Protein AF-A0A4U9I1T9-F1 (afdb_monomer)

Radius of gyration: 18.43 Å; Cα contacts (8 Å, |Δi|>4): 155; chains: 1; bounding box: 41×37×48 Å

Solvent-accessible surface area (backbone atoms only — not comparable to full-atom values): 7291 Å² total; per-residue (Å²): 119,46,79,45,66,80,42,45,53,68,58,54,50,48,47,46,65,72,44,56,74,64,29,44,34,41,41,55,36,87,57,65,87,75,63,94,79,68,60,62,87,75,33,36,70,85,26,50,54,42,79,42,81,55,62,81,89,56,84,78,37,98,55,52,81,81,48,37,57,67,54,52,53,52,52,54,49,52,36,41,76,71,62,76,44,86,62,78,83,49,53,27,50,72,39,47,61,88,51,40,70,65,46,43,49,43,37,63,69,75,37,40,90,72,32,79,34,76,36,73,50,129

Secondary structure (DSSP, 8-state):
-EEE-S--HHHHHHHHHHPPTT-EEEE-S-PPPPPTT--HHHHTTTTT-EEEE--TTSSSPTTTTTT-HHHHHHHHHHHHHTTS---GGGS-SEEEGGGHHHHHIIIIII-GGG-SS-EEE-

Structure (mmCIF, N/CA/C/O backbone):
data_AF-A0A4U9I1T9-F1
#
_entry.id   AF-A0A4U9I1T9-F1
#
loop_
_atom_site.group_PDB
_atom_site.id
_atom_site.type_symbol
_atom_site.label_atom_id
_atom_site.label_alt_id
_atom_site.label_comp_id
_atom_site.label_asym_id
_atom_site.label_entity_id
_atom_site.label_seq_id
_atom_site.pdbx_PDB_ins_code
_atom_site.Cartn_x
_atom_site.Cartn_y
_atom_site.Cartn_z
_atom_site.occupancy
_atom_site.B_iso_or_equiv
_atom_site.auth_seq_id
_atom_site.auth_comp_id
_atom_site.auth_asym_id
_atom_site.auth_atom_id
_atom_site.pdbx_PDB_model_num
ATOM 1 N N . MET A 1 1 ? 0.316 2.681 -14.835 1.00 91.12 1 MET A N 1
ATOM 2 C CA . MET A 1 1 ? 0.810 2.934 -13.463 1.00 91.12 1 MET A CA 1
ATOM 3 C C . MET A 1 1 ? 0.619 1.657 -12.670 1.00 91.12 1 MET A C 1
ATOM 5 O O . MET A 1 1 ? -0.386 0.997 -12.894 1.00 91.12 1 MET A O 1
ATOM 9 N N . ILE A 1 2 ? 1.561 1.302 -11.800 1.00 97.38 2 ILE A N 1
ATOM 10 C CA . ILE A 1 2 ? 1.425 0.176 -10.861 1.00 97.38 2 ILE A CA 1
ATOM 11 C C . ILE A 1 2 ? 1.454 0.744 -9.442 1.00 97.38 2 ILE A C 1
ATOM 13 O O . ILE A 1 2 ? 2.224 1.665 -9.175 1.00 97.38 2 ILE A O 1
ATOM 17 N N . ILE A 1 3 ? 0.617 0.220 -8.548 1.00 97.00 3 ILE A N 1
ATOM 18 C CA . ILE A 1 3 ? 0.627 0.557 -7.121 1.00 97.00 3 ILE A CA 1
ATOM 19 C C . ILE A 1 3 ? 1.100 -0.691 -6.378 1.00 97.00 3 ILE A C 1
ATOM 21 O O . ILE A 1 3 ? 0.440 -1.723 -6.429 1.00 97.00 3 ILE A O 1
ATOM 25 N N . GLU A 1 4 ? 2.266 -0.605 -5.746 1.00 96.38 4 GLU A N 1
ATOM 26 C CA . GL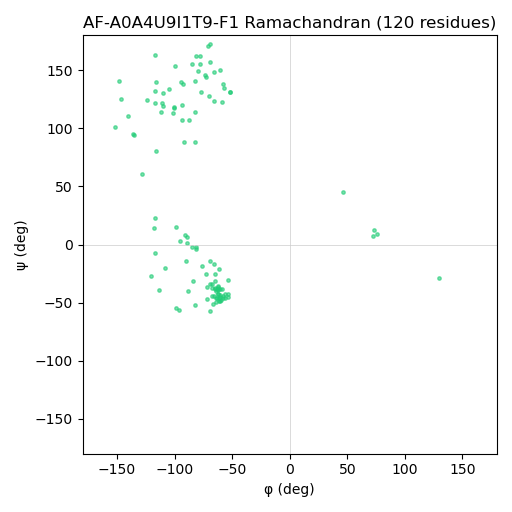U A 1 4 ? 2.874 -1.706 -4.997 1.00 96.38 4 GLU A CA 1
ATOM 27 C C . GLU A 1 4 ? 2.631 -1.460 -3.501 1.00 96.38 4 GLU A C 1
ATOM 29 O O . GLU A 1 4 ? 3.112 -0.473 -2.930 1.00 96.38 4 GLU A O 1
ATOM 34 N N . THR A 1 5 ? 1.825 -2.326 -2.890 1.00 95.81 5 THR A N 1
ATOM 35 C CA . THR A 1 5 ? 1.371 -2.208 -1.495 1.00 95.81 5 THR A CA 1
ATOM 36 C C . THR A 1 5 ? 1.846 -3.356 -0.609 1.00 95.81 5 THR A C 1
ATOM 38 O O . THR A 1 5 ? 1.658 -3.292 0.604 1.00 95.81 5 THR A O 1
ATOM 41 N N . SER A 1 6 ? 2.473 -4.387 -1.181 1.00 94.69 6 SER A N 1
ATOM 42 C CA . SER A 1 6 ? 2.829 -5.617 -0.473 1.00 94.69 6 SER A CA 1
ATOM 43 C C . SER A 1 6 ? 4.156 -5.512 0.282 1.00 94.69 6 SER A C 1
ATOM 45 O O . SER A 1 6 ? 4.326 -6.156 1.315 1.00 94.69 6 SER A O 1
ATOM 47 N N . GLY A 1 7 ? 5.108 -4.714 -0.214 1.00 93.62 7 GLY A N 1
ATOM 48 C CA . GLY A 1 7 ? 6.427 -4.563 0.402 1.00 93.62 7 GLY A CA 1
ATOM 49 C C . GLY A 1 7 ? 7.376 -5.738 0.168 1.00 93.62 7 GLY A C 1
ATOM 50 O O . GLY A 1 7 ? 8.448 -5.783 0.778 1.00 93.62 7 GLY A O 1
ATOM 51 N N . PHE A 1 8 ? 7.007 -6.684 -0.702 1.00 94.06 8 PHE A N 1
ATOM 52 C CA . PHE A 1 8 ? 7.827 -7.844 -1.046 1.00 94.06 8 PHE A CA 1
ATOM 53 C C . PHE A 1 8 ? 8.707 -7.580 -2.276 1.00 94.06 8 PHE A C 1
ATOM 55 O O . PHE A 1 8 ? 8.256 -7.042 -3.289 1.00 94.06 8 PHE A O 1
ATOM 62 N N . ALA A 1 9 ? 9.964 -8.034 -2.218 1.00 94.38 9 ALA A N 1
ATOM 63 C CA . ALA A 1 9 ? 10.936 -7.885 -3.307 1.00 94.38 9 ALA A CA 1
ATOM 64 C C . ALA A 1 9 ? 10.439 -8.486 -4.634 1.00 94.38 9 ALA A C 1
ATOM 66 O O . ALA A 1 9 ? 10.569 -7.861 -5.686 1.00 94.38 9 ALA A O 1
ATOM 67 N N . ASP A 1 10 ? 9.827 -9.671 -4.585 1.00 94.25 10 ASP A N 1
ATOM 68 C CA . ASP A 1 10 ? 9.341 -10.372 -5.779 1.00 94.25 10 ASP A CA 1
ATOM 69 C C . ASP A 1 10 ? 8.150 -9.664 -6.431 1.00 94.25 10 ASP A C 1
ATOM 71 O O . ASP A 1 10 ? 8.026 -9.649 -7.663 1.00 94.25 10 ASP A O 1
ATOM 75 N N . ALA A 1 11 ? 7.298 -9.032 -5.618 1.00 95.31 11 ALA A N 1
ATOM 76 C CA . ALA A 1 11 ? 6.203 -8.201 -6.097 1.00 95.31 11 ALA A CA 1
ATOM 77 C C . ALA A 1 11 ? 6.746 -6.942 -6.784 1.00 95.31 11 ALA A C 1
ATOM 79 O O . ALA A 1 11 ? 6.335 -6.636 -7.903 1.00 95.31 11 ALA A O 1
ATOM 80 N N . LEU A 1 12 ? 7.741 -6.274 -6.188 1.00 95.38 12 LEU A N 1
ATOM 81 C CA . LEU A 1 12 ? 8.396 -5.115 -6.801 1.00 95.38 12 LEU A CA 1
ATOM 82 C C . LEU A 1 12 ? 9.146 -5.478 -8.096 1.00 95.38 12 LEU A C 1
ATOM 84 O O . LEU A 1 12 ? 9.060 -4.748 -9.084 1.00 95.38 12 LEU A O 1
ATOM 88 N N . GLN A 1 13 ? 9.832 -6.624 -8.143 1.00 95.50 13 GLN A N 1
ATOM 89 C CA . GLN A 1 13 ? 10.458 -7.117 -9.375 1.00 95.50 13 GLN A CA 1
ATOM 90 C C . GLN A 1 13 ? 9.407 -7.395 -10.459 1.00 95.50 13 GLN A C 1
ATOM 92 O O . GLN A 1 13 ? 9.600 -7.065 -11.629 1.00 95.50 13 GLN A O 1
ATOM 97 N N . SER A 1 14 ? 8.280 -7.999 -10.080 1.00 96.00 14 SER A N 1
ATOM 98 C CA . SER A 1 14 ? 7.175 -8.266 -11.005 1.00 96.00 14 SER A CA 1
ATOM 99 C C . SER A 1 14 ? 6.503 -6.975 -11.474 1.00 96.00 14 SER A C 1
ATOM 101 O O . SER A 1 14 ? 6.139 -6.880 -12.645 1.00 96.00 14 SER A O 1
ATOM 103 N N . ALA A 1 15 ? 6.431 -5.951 -10.619 1.00 96.44 15 ALA A N 1
ATOM 104 C CA . ALA A 1 15 ? 5.988 -4.616 -11.000 1.00 96.44 15 ALA A CA 1
ATOM 105 C C . ALA A 1 15 ? 6.911 -4.011 -12.067 1.00 96.44 15 ALA A C 1
ATOM 107 O O . ALA A 1 15 ? 6.422 -3.528 -13.082 1.00 96.44 15 ALA A O 1
ATOM 108 N N . LEU A 1 16 ? 8.234 -4.101 -11.898 1.00 96.25 16 LEU A N 1
ATOM 109 C CA . LEU A 1 16 ? 9.199 -3.639 -12.905 1.00 96.25 16 LEU A CA 1
ATOM 110 C C . LEU A 1 16 ? 9.048 -4.371 -14.245 1.00 96.25 16 LEU A C 1
ATOM 112 O O . LEU A 1 16 ? 9.129 -3.726 -15.290 1.00 96.25 16 LEU A O 1
ATOM 116 N N . ARG A 1 17 ? 8.769 -5.682 -14.220 1.00 95.38 17 ARG A N 1
ATOM 117 C CA . ARG A 1 17 ? 8.480 -6.490 -15.420 1.00 95.38 17 ARG A CA 1
ATOM 118 C C . ARG A 1 17 ? 7.184 -6.103 -16.122 1.00 95.38 17 ARG A C 1
ATOM 120 O O . ARG A 1 17 ? 7.159 -6.038 -17.345 1.00 95.38 17 ARG A O 1
ATOM 127 N N . GLY A 1 18 ? 6.115 -5.891 -15.359 1.00 94.81 18 GLY A N 1
ATOM 128 C CA . GLY A 1 18 ? 4.783 -5.583 -15.886 1.00 94.81 18 GLY A CA 1
ATOM 129 C C . GLY A 1 18 ? 4.577 -4.114 -16.258 1.00 94.81 18 GLY A C 1
ATOM 130 O O . GLY A 1 18 ? 3.505 -3.745 -16.737 1.00 94.81 18 GLY A O 1
ATOM 131 N N . LEU A 1 19 ? 5.567 -3.255 -16.010 1.00 96.12 19 LEU A N 1
ATOM 132 C CA . LEU A 1 19 ? 5.464 -1.827 -16.266 1.00 96.12 19 LEU A CA 1
ATOM 133 C C . LEU A 1 19 ? 5.611 -1.526 -17.761 1.00 96.12 19 LEU A C 1
ATOM 135 O O . LEU A 1 19 ? 6.571 -1.945 -18.400 1.00 96.12 19 LEU A O 1
ATOM 139 N N . ALA A 1 20 ? 4.691 -0.729 -18.307 1.00 96.06 20 ALA A N 1
ATOM 140 C CA . ALA A 1 20 ? 4.879 -0.138 -19.628 1.00 96.06 20 ALA A CA 1
ATOM 141 C C . ALA A 1 20 ? 6.125 0.766 -19.649 1.00 96.06 20 ALA A C 1
ATOM 143 O O . ALA A 1 20 ? 6.465 1.388 -18.639 1.00 96.06 20 ALA A O 1
ATOM 144 N N . TYR A 1 21 ? 6.775 0.880 -20.809 1.00 96.56 21 TYR A N 1
ATOM 145 C CA . TYR A 1 21 ? 7.946 1.741 -20.986 1.00 96.56 21 TYR A CA 1
ATOM 146 C C . TYR A 1 21 ? 7.679 3.183 -20.512 1.00 96.56 21 TYR A C 1
ATOM 148 O O . TYR A 1 21 ? 6.660 3.783 -20.855 1.00 96.56 21 TYR A O 1
ATOM 156 N N . GLY A 1 22 ? 8.588 3.740 -19.708 1.00 96.81 22 GLY A N 1
ATOM 157 C CA . GLY A 1 22 ? 8.468 5.069 -19.099 1.00 96.81 22 GLY A CA 1
ATOM 158 C C . GLY A 1 22 ? 7.444 5.167 -17.961 1.00 96.81 22 GLY A C 1
ATOM 159 O O . GLY A 1 22 ? 7.144 6.273 -17.502 1.00 96.81 22 GLY A O 1
ATOM 160 N N . GLY A 1 23 ? 6.870 4.041 -17.531 1.00 96.94 23 GLY A N 1
ATOM 161 C CA . GLY A 1 23 ? 5.813 3.999 -16.530 1.00 96.94 23 GLY A CA 1
ATOM 162 C C . GLY A 1 23 ? 6.276 4.329 -15.109 1.00 96.94 23 GLY A C 1
ATOM 163 O O . GLY A 1 23 ? 7.466 4.396 -14.798 1.00 96.94 23 GLY A O 1
ATOM 164 N N . THR A 1 24 ? 5.290 4.488 -14.223 1.00 97.19 24 THR A N 1
ATOM 165 C CA . THR A 1 24 ? 5.498 4.770 -12.797 1.00 97.19 24 THR A CA 1
ATOM 166 C C . THR A 1 24 ? 4.965 3.642 -11.918 1.00 97.19 24 THR A C 1
ATOM 168 O O . THR A 1 24 ? 3.812 3.217 -12.078 1.00 97.19 24 THR A O 1
ATOM 171 N N . ILE A 1 25 ? 5.791 3.222 -10.962 1.00 97.25 25 ILE A N 1
ATOM 172 C CA . ILE A 1 25 ? 5.430 2.401 -9.807 1.00 97.25 25 ILE A CA 1
ATOM 173 C C . ILE A 1 25 ? 5.294 3.334 -8.600 1.00 97.25 25 ILE A C 1
ATOM 175 O O . ILE A 1 25 ? 6.260 3.988 -8.207 1.00 97.25 25 ILE A O 1
ATOM 179 N N . SER A 1 26 ? 4.103 3.406 -8.013 1.00 95.88 26 SER A N 1
ATOM 180 C CA . SER A 1 26 ? 3.884 4.029 -6.707 1.00 95.88 26 SER A CA 1
ATOM 181 C C . SER A 1 26 ? 4.125 2.981 -5.629 1.00 95.88 26 SER A C 1
ATOM 183 O O . SER A 1 26 ? 3.309 2.078 -5.457 1.00 95.88 26 SER A O 1
ATOM 185 N N . TYR A 1 27 ? 5.240 3.098 -4.920 1.00 95.12 27 TYR A N 1
ATOM 186 C CA . TYR A 1 27 ? 5.635 2.192 -3.850 1.00 95.12 27 TYR A CA 1
ATOM 187 C C . TYR A 1 27 ? 5.150 2.746 -2.508 1.00 95.12 27 TYR A C 1
ATOM 189 O O . TYR A 1 27 ? 5.652 3.770 -2.034 1.00 95.12 27 TYR A O 1
ATOM 197 N N . VAL A 1 28 ? 4.124 2.112 -1.940 1.00 94.19 28 VAL A N 1
ATOM 198 C CA . VAL A 1 28 ? 3.403 2.604 -0.746 1.00 94.19 28 VAL A CA 1
ATOM 199 C C . VAL A 1 28 ? 3.720 1.761 0.492 1.00 94.19 28 VAL A C 1
ATOM 201 O O . VAL A 1 28 ? 3.540 2.208 1.624 1.00 94.19 28 VAL A O 1
ATOM 204 N N . ALA A 1 29 ? 4.200 0.537 0.284 1.00 92.56 29 ALA A N 1
ATOM 205 C CA . ALA A 1 29 ? 4.437 -0.420 1.347 1.00 92.56 29 ALA A CA 1
ATOM 206 C C . ALA A 1 29 ? 5.542 0.009 2.325 1.00 92.56 29 ALA A C 1
ATOM 208 O O . ALA A 1 29 ? 6.552 0.611 1.948 1.00 92.56 29 ALA A O 1
ATOM 209 N N . PHE A 1 30 ? 5.392 -0.395 3.588 1.00 90.00 30 PHE A N 1
ATOM 210 C CA . PHE A 1 30 ? 6.470 -0.328 4.571 1.00 90.00 30 PHE A CA 1
ATOM 211 C C . PHE A 1 30 ? 7.380 -1.553 4.409 1.00 90.00 30 PHE A C 1
ATOM 213 O O . PHE A 1 30 ? 7.159 -2.605 5.008 1.00 90.00 30 PHE A O 1
ATOM 220 N N . ALA A 1 31 ? 8.378 -1.431 3.539 1.00 89.56 31 ALA A N 1
ATOM 221 C CA . AL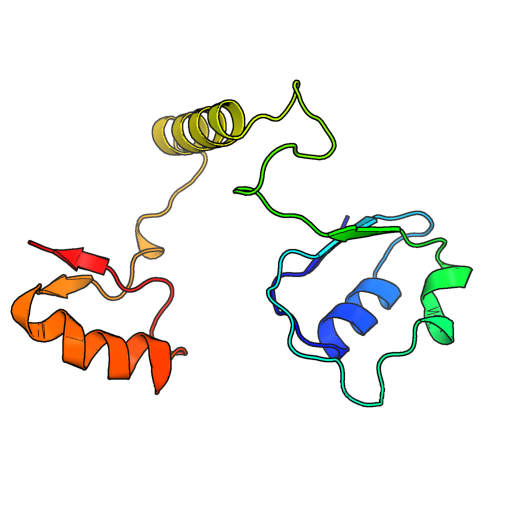A A 1 31 ? 9.242 -2.546 3.169 1.00 89.56 31 ALA A CA 1
ATOM 222 C C . ALA A 1 31 ? 10.223 -2.936 4.280 1.00 89.56 31 ALA A C 1
ATOM 224 O O . ALA A 1 31 ? 10.805 -2.081 4.951 1.00 89.56 31 ALA A O 1
ATOM 225 N N . LYS A 1 32 ? 10.486 -4.239 4.400 1.00 89.06 32 LYS A N 1
ATOM 226 C CA . LYS A 1 32 ? 11.688 -4.744 5.076 1.00 89.06 32 LYS A CA 1
ATOM 227 C C . LYS A 1 32 ? 12.897 -4.616 4.133 1.00 89.06 32 LYS A C 1
ATOM 229 O O . LYS A 1 32 ? 12.703 -4.481 2.923 1.00 89.06 32 LYS A O 1
ATOM 234 N N . PRO A 1 33 ? 14.141 -4.674 4.645 1.00 92.06 33 PRO A N 1
ATOM 235 C CA . PRO A 1 33 ? 15.321 -4.741 3.790 1.00 92.06 33 PRO A CA 1
ATOM 236 C C . PRO A 1 33 ? 15.191 -5.865 2.758 1.00 92.06 33 PRO A C 1
ATOM 238 O O . PRO A 1 33 ? 14.837 -6.993 3.106 1.00 92.06 33 PRO A O 1
ATOM 241 N N . PHE A 1 34 ? 15.464 -5.561 1.490 1.00 90.81 34 PHE A N 1
ATOM 242 C CA . PHE A 1 34 ? 15.389 -6.564 0.435 1.00 90.81 34 PHE A CA 1
ATOM 243 C C . PHE A 1 34 ? 16.525 -7.577 0.583 1.00 90.81 34 PHE A C 1
ATOM 245 O O . PHE A 1 34 ? 17.697 -7.211 0.670 1.00 90.81 34 PHE A O 1
ATOM 252 N N . ALA A 1 35 ? 16.164 -8.859 0.598 1.00 83.44 35 ALA A N 1
ATOM 253 C CA . ALA A 1 35 ? 17.121 -9.952 0.525 1.00 83.44 35 ALA A CA 1
ATOM 254 C C . ALA A 1 35 ? 17.772 -10.022 -0.871 1.00 83.44 35 ALA A C 1
ATOM 256 O O . ALA A 1 35 ? 17.366 -9.335 -1.814 1.00 83.44 35 ALA A O 1
ATOM 257 N N . ALA A 1 36 ? 18.781 -10.882 -1.015 1.00 86.62 36 ALA A N 1
ATOM 258 C CA . ALA A 1 36 ? 19.376 -11.167 -2.315 1.00 86.62 36 ALA A CA 1
ATOM 259 C C . ALA A 1 36 ? 18.305 -11.671 -3.305 1.00 86.62 36 ALA A C 1
ATOM 261 O O . ALA A 1 36 ? 17.494 -12.524 -2.956 1.00 86.62 36 ALA A O 1
ATOM 262 N N . GLY A 1 37 ? 18.312 -11.145 -4.535 1.00 85.88 37 GLY A N 1
ATOM 263 C CA . GLY A 1 37 ? 17.387 -11.552 -5.604 1.00 85.88 37 GLY A CA 1
ATOM 264 C C . GLY A 1 37 ? 16.674 -10.391 -6.298 1.00 85.88 37 GLY A C 1
ATOM 265 O O . GLY A 1 37 ? 16.398 -10.483 -7.494 1.00 85.88 37 GLY A O 1
ATOM 266 N N . PHE A 1 38 ? 16.453 -9.270 -5.602 1.00 92.81 38 PHE A N 1
ATOM 267 C CA . PHE A 1 38 ? 15.959 -8.050 -6.244 1.00 92.81 38 PHE A CA 1
ATOM 268 C C . PHE A 1 38 ? 17.006 -7.500 -7.223 1.00 92.81 38 PHE A C 1
ATOM 270 O O . PHE A 1 38 ? 18.153 -7.255 -6.845 1.00 92.81 38 PHE A O 1
ATOM 277 N N . ASN A 1 39 ? 16.626 -7.324 -8.489 1.00 93.62 39 ASN A N 1
ATOM 278 C CA . ASN A 1 39 ? 17.547 -7.021 -9.579 1.00 93.62 39 ASN A CA 1
ATOM 279 C C . ASN A 1 39 ? 17.013 -5.897 -10.474 1.00 93.62 39 ASN A C 1
ATOM 281 O O . ASN A 1 39 ? 16.311 -6.128 -11.460 1.00 93.62 39 ASN A O 1
ATOM 285 N N . LEU A 1 40 ? 17.432 -4.668 -10.176 1.00 93.56 40 LEU A N 1
ATOM 286 C CA . LEU A 1 40 ? 17.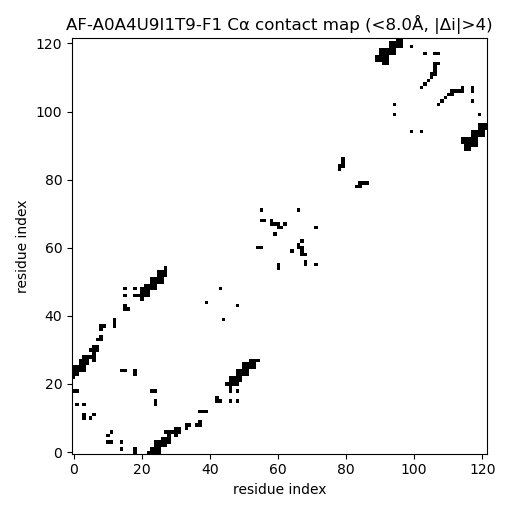128 -3.495 -10.998 1.00 93.56 40 LEU A CA 1
ATOM 287 C C . LEU A 1 40 ? 17.757 -3.557 -12.400 1.00 93.56 40 LEU A C 1
ATOM 289 O O . LEU A 1 40 ? 17.234 -2.951 -13.332 1.00 93.56 40 LEU A O 1
ATOM 293 N N . GLY A 1 41 ? 18.855 -4.298 -12.574 1.00 92.62 41 GLY A N 1
ATOM 294 C CA . GLY A 1 41 ? 19.568 -4.403 -13.849 1.00 92.62 41 GLY A CA 1
ATOM 295 C C . GLY A 1 41 ? 18.806 -5.168 -14.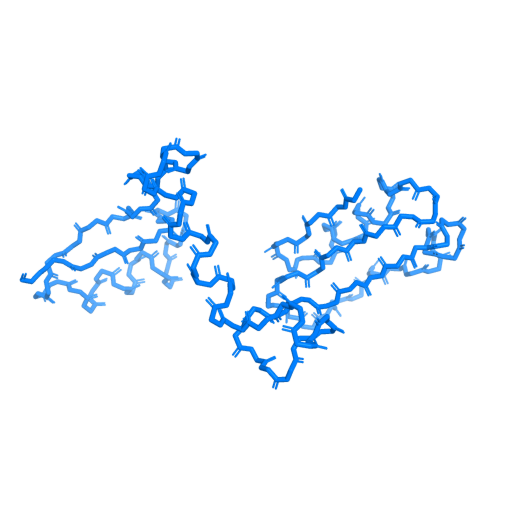931 1.00 92.62 41 GLY A C 1
ATOM 296 O O . GLY A 1 41 ? 19.179 -5.088 -16.099 1.00 92.62 41 GLY A O 1
ATOM 297 N N . ARG A 1 42 ? 17.746 -5.901 -14.570 1.00 91.06 42 ARG A N 1
ATOM 298 C CA . ARG A 1 42 ? 16.992 -6.716 -15.524 1.00 91.06 42 ARG A CA 1
ATOM 299 C C . ARG A 1 42 ? 15.972 -5.906 -16.316 1.00 91.06 42 ARG A C 1
ATOM 301 O O . ARG A 1 42 ? 15.997 -5.979 -17.536 1.00 91.06 42 ARG A O 1
ATOM 308 N N . GLU A 1 43 ? 15.103 -5.138 -15.659 1.00 94.12 43 GLU A N 1
ATOM 309 C CA . GLU A 1 43 ? 14.053 -4.377 -16.355 1.00 94.12 43 GLU A CA 1
ATOM 310 C C . GLU A 1 43 ? 14.123 -2.863 -16.143 1.00 94.12 43 GLU A C 1
ATOM 312 O O . GLU A 1 43 ? 13.688 -2.123 -17.020 1.00 94.12 43 GLU A O 1
ATOM 317 N N . ALA A 1 44 ? 14.672 -2.360 -15.029 1.00 93.44 44 ALA A N 1
ATOM 318 C CA . ALA A 1 44 ? 14.463 -0.959 -14.643 1.00 93.44 44 ALA A CA 1
ATOM 319 C C . ALA A 1 44 ? 15.030 0.043 -15.663 1.00 93.44 44 ALA A C 1
ATOM 321 O O . ALA A 1 44 ? 14.359 1.020 -16.001 1.00 93.44 44 ALA A O 1
ATOM 322 N N . HIS A 1 45 ? 16.236 -0.219 -16.183 1.00 93.75 45 HIS A N 1
ATOM 323 C CA . HIS A 1 45 ? 16.855 0.634 -17.201 1.00 93.75 45 HIS A CA 1
ATOM 324 C C . HIS A 1 45 ? 16.159 0.499 -18.560 1.00 93.75 45 HIS A C 1
ATOM 326 O O . HIS A 1 45 ? 15.804 1.503 -19.170 1.00 93.75 45 HIS A O 1
ATOM 332 N N . PHE A 1 46 ? 15.903 -0.735 -19.009 1.00 93.25 46 PHE A N 1
ATOM 333 C CA . PHE A 1 46 ? 15.258 -1.000 -20.300 1.00 93.25 46 PHE A CA 1
ATOM 334 C C . PHE A 1 46 ? 13.838 -0.437 -20.373 1.00 93.25 46 PHE A C 1
ATOM 336 O O . PHE A 1 46 ? 13.434 0.091 -21.406 1.00 93.25 46 PHE A O 1
ATOM 343 N N . ASN A 1 47 ? 13.104 -0.493 -19.262 1.00 94.25 47 ASN A N 1
ATOM 344 C CA . ASN A 1 47 ? 11.748 0.033 -19.171 1.00 94.25 47 ASN A CA 1
ATOM 345 C C . ASN A 1 47 ? 11.716 1.533 -18.851 1.00 94.25 47 ASN A C 1
ATOM 347 O O . ASN A 1 47 ? 10.625 2.091 -18.781 1.00 94.25 47 ASN A O 1
ATOM 351 N N . ASN A 1 48 ? 12.867 2.191 -18.649 1.00 95.31 48 ASN A N 1
ATOM 352 C CA . ASN A 1 48 ? 12.963 3.588 -18.207 1.00 95.31 48 ASN A CA 1
ATOM 353 C C . ASN A 1 48 ? 12.010 3.887 -17.027 1.00 95.31 48 ASN A C 1
ATOM 355 O O . ASN A 1 48 ? 11.229 4.845 -17.043 1.00 95.31 48 ASN A O 1
ATOM 359 N N . ALA A 1 49 ? 11.998 2.979 -16.049 1.00 95.69 49 ALA A N 1
ATOM 360 C CA . ALA A 1 49 ? 10.994 2.948 -14.994 1.00 95.69 49 ALA A CA 1
ATOM 361 C C . ALA A 1 49 ? 11.192 4.075 -13.970 1.00 95.69 49 ALA A C 1
ATOM 363 O O . ALA A 1 49 ? 12.318 4.424 -13.610 1.00 95.69 49 ALA A O 1
ATOM 364 N N . LYS A 1 50 ? 10.083 4.589 -13.427 1.00 95.81 50 LYS A N 1
ATOM 365 C CA . LYS A 1 50 ? 10.074 5.503 -12.274 1.00 95.81 50 LYS A CA 1
ATOM 366 C C . LYS A 1 50 ? 9.491 4.792 -11.062 1.00 95.81 50 LYS A C 1
ATOM 368 O O . LYS A 1 50 ? 8.398 4.237 -11.148 1.00 95.81 50 LYS A O 1
ATOM 373 N N . ILE A 1 51 ? 10.180 4.859 -9.927 1.00 95.12 51 ILE A N 1
ATOM 374 C CA . ILE A 1 51 ? 9.643 4.420 -8.636 1.00 95.12 51 ILE A CA 1
ATOM 375 C C . ILE A 1 51 ? 9.435 5.662 -7.774 1.00 95.12 51 ILE A C 1
ATOM 377 O O . ILE A 1 51 ? 10.374 6.420 -7.537 1.00 95.12 51 ILE A O 1
ATOM 381 N N . VAL A 1 52 ? 8.199 5.878 -7.331 1.00 93.69 52 VAL A N 1
ATOM 382 C CA . VAL A 1 52 ? 7.816 6.977 -6.440 1.00 93.69 52 VAL A CA 1
ATOM 383 C C . VAL A 1 52 ? 7.466 6.388 -5.084 1.00 93.69 52 VAL A C 1
ATOM 385 O O . VAL A 1 52 ? 6.536 5.593 -4.975 1.00 93.69 52 VAL A O 1
ATOM 388 N N . PHE A 1 53 ? 8.200 6.793 -4.054 1.00 91.69 53 PHE A N 1
ATOM 389 C CA . PHE A 1 53 ? 7.909 6.431 -2.671 1.00 91.69 53 PHE A CA 1
ATOM 390 C C . PHE A 1 53 ? 6.827 7.368 -2.135 1.00 91.69 53 PHE A C 1
ATOM 392 O O . PHE A 1 53 ? 7.049 8.575 -2.034 1.00 91.69 53 PHE A O 1
ATOM 399 N N . SER A 1 54 ? 5.645 6.825 -1.845 1.00 87.06 54 SER A N 1
ATOM 400 C CA . SER A 1 54 ? 4.469 7.618 -1.470 1.00 87.06 54 SER A CA 1
ATOM 401 C C . SER A 1 54 ? 4.180 7.526 0.027 1.00 87.06 54 SER A C 1
ATOM 403 O O . SER A 1 54 ? 4.178 6.442 0.613 1.00 87.06 54 SER A O 1
ATOM 405 N N . ARG A 1 55 ? 3.915 8.674 0.656 1.00 86.50 55 ARG A N 1
ATOM 406 C CA . ARG A 1 55 ? 3.566 8.808 2.076 1.00 86.50 55 ARG A CA 1
ATOM 407 C C . ARG A 1 55 ? 2.478 9.867 2.217 1.00 86.50 55 ARG A C 1
ATOM 409 O O . ARG A 1 55 ? 2.758 11.040 2.047 1.00 86.50 55 ARG A O 1
ATOM 416 N N . ALA A 1 56 ? 1.255 9.473 2.566 1.00 80.62 56 ALA A N 1
ATOM 417 C CA . ALA A 1 56 ? 0.129 10.413 2.648 1.00 80.62 56 ALA A CA 1
ATOM 418 C C . ALA A 1 56 ? 0.136 11.307 3.908 1.00 80.62 56 ALA A C 1
ATOM 420 O O . ALA A 1 56 ? -0.542 12.329 3.949 1.00 80.62 56 ALA A O 1
ATOM 421 N N . CYS A 1 57 ? 0.886 10.923 4.946 1.00 78.75 57 CYS A N 1
ATOM 422 C CA . CYS A 1 57 ? 0.841 11.532 6.281 1.00 78.75 57 CYS A CA 1
ATOM 423 C C . CYS A 1 57 ? 2.165 12.190 6.714 1.00 78.75 57 CYS A C 1
ATOM 425 O O . CYS A 1 57 ? 2.430 12.327 7.908 1.00 78.75 57 CYS A O 1
ATOM 427 N N . SER A 1 58 ? 3.027 12.574 5.768 1.00 79.94 58 SER A N 1
ATOM 428 C CA . SER A 1 58 ? 4.320 13.213 6.051 1.00 79.94 58 SER A CA 1
ATOM 429 C C . SER A 1 58 ? 4.530 14.380 5.090 1.00 79.94 58 SER A C 1
ATOM 431 O O . SER A 1 58 ? 4.950 14.184 3.956 1.00 79.94 58 SER A O 1
ATOM 433 N N . GLU A 1 59 ? 4.171 15.587 5.526 1.00 82.62 59 GLU A N 1
ATOM 434 C CA . GLU A 1 59 ? 4.273 16.791 4.699 1.00 82.62 59 GLU A CA 1
ATOM 435 C C . GLU A 1 59 ? 5.712 17.349 4.656 1.00 82.62 59 GLU A C 1
ATOM 437 O O . GLU A 1 59 ? 6.442 17.222 5.644 1.00 82.62 59 GLU A O 1
ATOM 442 N N . PRO A 1 60 ? 6.119 17.999 3.544 1.00 83.75 60 PRO A N 1
ATOM 443 C CA . PRO A 1 60 ? 5.328 18.254 2.335 1.00 83.75 60 PRO A CA 1
ATOM 444 C C . PRO A 1 60 ? 5.298 17.057 1.370 1.00 83.75 60 PRO A C 1
ATOM 446 O O . PRO A 1 60 ? 6.311 16.410 1.119 1.00 83.75 60 PRO A O 1
ATOM 449 N N . ASN A 1 61 ? 4.133 16.807 0.765 1.00 85.00 61 ASN A N 1
ATOM 450 C CA . ASN A 1 61 ? 4.021 15.880 -0.364 1.00 85.00 61 ASN A CA 1
ATOM 451 C C . ASN A 1 61 ? 4.704 16.467 -1.619 1.00 85.00 61 ASN A C 1
ATOM 453 O O . ASN A 1 61 ? 4.777 17.692 -1.741 1.00 85.00 61 ASN A O 1
ATOM 457 N N . PRO A 1 62 ? 5.124 15.643 -2.602 1.00 85.25 62 PRO A N 1
ATOM 458 C CA . PRO A 1 62 ? 5.781 16.123 -3.827 1.00 85.25 62 PRO A CA 1
ATOM 459 C C . PRO A 1 62 ? 5.005 17.201 -4.603 1.00 85.25 62 PRO A C 1
ATOM 461 O O . PRO A 1 62 ? 5.610 18.062 -5.231 1.00 85.25 62 PRO A O 1
ATOM 464 N N . ASP A 1 63 ? 3.672 17.170 -4.536 1.00 88.00 63 ASP A N 1
ATOM 465 C CA . ASP A 1 63 ? 2.777 18.128 -5.195 1.00 88.00 63 ASP A CA 1
ATOM 466 C C . ASP A 1 63 ? 2.269 19.242 -4.266 1.00 88.00 63 ASP A C 1
ATOM 468 O O . ASP A 1 63 ? 1.292 19.926 -4.582 1.00 88.00 63 ASP A O 1
ATOM 472 N N . TYR A 1 64 ? 2.885 19.444 -3.102 1.00 88.25 64 TYR A N 1
ATOM 473 C CA . TYR A 1 64 ? 2.538 20.557 -2.223 1.00 88.25 64 TYR A CA 1
ATOM 474 C C . TYR A 1 64 ? 2.698 21.915 -2.954 1.00 88.25 64 TYR A C 1
ATOM 476 O O . TYR A 1 64 ? 3.681 22.106 -3.671 1.00 88.25 64 TYR A O 1
ATOM 484 N N . PRO A 1 65 ? 1.767 22.881 -2.798 1.00 91.25 65 PRO A N 1
ATOM 485 C CA . PRO A 1 65 ? 0.581 22.861 -1.934 1.00 91.25 65 PRO A CA 1
ATOM 486 C C . PRO A 1 65 ? -0.678 22.281 -2.598 1.00 91.25 65 PRO A C 1
ATOM 488 O O . PRO A 1 65 ? -1.731 22.248 -1.966 1.00 91.25 65 PRO A O 1
ATOM 491 N N . ARG A 1 66 ? -0.611 21.830 -3.861 1.00 92.38 66 ARG A N 1
ATOM 492 C CA . ARG A 1 66 ? -1.782 21.285 -4.574 1.00 92.38 66 ARG A CA 1
ATOM 493 C C . ARG A 1 66 ? -2.335 20.041 -3.888 1.00 92.38 66 ARG A C 1
ATOM 495 O O . ARG A 1 66 ? -3.553 19.916 -3.833 1.00 92.38 66 ARG A O 1
ATOM 502 N N . TRP A 1 67 ? -1.474 19.170 -3.364 1.00 91.44 67 TRP A N 1
ATOM 503 C CA . TRP A 1 67 ? -1.851 18.001 -2.559 1.00 91.44 67 TRP A CA 1
ATOM 504 C C . TRP A 1 67 ? -1.309 18.111 -1.128 1.00 91.44 67 TRP A C 1
ATOM 506 O O . TRP A 1 67 ? -0.280 17.530 -0.784 1.00 91.44 67 TRP A O 1
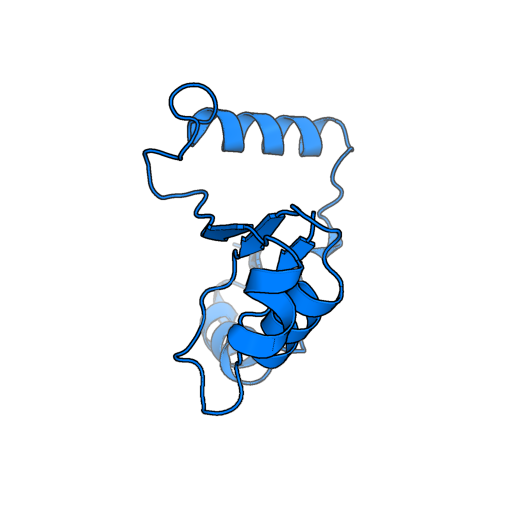ATOM 516 N N . SER A 1 68 ? -2.012 18.871 -0.287 1.00 91.62 68 SER A N 1
ATOM 517 C CA . SER A 1 68 ? -1.798 18.884 1.167 1.00 91.62 68 SER A CA 1
ATOM 518 C C . SER A 1 68 ? -2.502 17.709 1.845 1.00 91.62 68 SER A C 1
ATOM 520 O O . SER A 1 68 ? -3.436 17.126 1.283 1.00 91.62 68 SER A O 1
ATOM 522 N N . ARG A 1 69 ? -2.106 17.390 3.082 1.00 90.94 69 ARG A N 1
ATOM 523 C CA . ARG A 1 69 ? -2.798 16.383 3.903 1.00 90.94 69 ARG A CA 1
ATOM 524 C C . ARG A 1 69 ? -4.294 16.686 4.030 1.00 90.94 69 ARG A C 1
ATOM 526 O O . ARG A 1 69 ? -5.113 15.798 3.822 1.00 90.94 69 ARG A O 1
ATOM 533 N N . LYS A 1 70 ? -4.639 17.950 4.296 1.00 92.50 70 LYS A N 1
ATOM 534 C CA . LYS A 1 70 ? -6.031 18.407 4.412 1.00 92.50 70 LYS A CA 1
ATOM 535 C C . LYS A 1 70 ? -6.841 18.087 3.153 1.00 92.50 70 LYS A C 1
ATOM 537 O O . LYS A 1 70 ? -7.923 17.523 3.253 1.00 92.50 70 LYS A O 1
ATOM 542 N N . ARG A 1 71 ? -6.292 18.372 1.967 1.00 94.25 71 ARG A N 1
ATOM 543 C CA . ARG A 1 71 ? -6.985 18.079 0.706 1.00 94.25 71 ARG A CA 1
ATOM 544 C C . ARG A 1 71 ? -7.175 16.576 0.485 1.00 94.25 71 ARG A C 1
ATOM 546 O O . ARG A 1 71 ? -8.203 16.175 -0.053 1.00 94.25 71 ARG A O 1
ATOM 553 N N . ILE A 1 72 ? -6.200 15.747 0.873 1.00 93.88 72 ILE A N 1
ATOM 554 C CA . ILE A 1 72 ? -6.327 14.281 0.802 1.00 93.88 72 ILE A CA 1
ATOM 555 C C . ILE A 1 72 ? -7.500 13.816 1.673 1.00 93.88 72 ILE A C 1
ATOM 557 O O . ILE A 1 72 ? -8.350 13.073 1.190 1.00 93.88 72 ILE A O 1
ATOM 561 N N . GLU A 1 73 ? -7.569 14.282 2.923 1.00 94.62 73 GLU A N 1
ATOM 562 C CA . GLU A 1 73 ? -8.649 13.948 3.862 1.00 94.62 73 GLU A CA 1
ATOM 563 C C . GLU A 1 73 ? -10.024 14.387 3.323 1.00 94.62 73 GLU A C 1
ATOM 565 O O . GLU A 1 73 ? -10.943 13.570 3.277 1.00 94.62 73 GLU A O 1
ATOM 570 N N . GLU A 1 74 ? -10.145 15.626 2.833 1.00 96.81 74 GLU A N 1
ATOM 571 C CA . GLU A 1 74 ? -11.377 16.161 2.227 1.00 96.81 74 GLU A CA 1
ATOM 572 C C . GLU A 1 74 ? -11.812 15.353 0.994 1.00 96.81 74 GLU A C 1
ATOM 574 O O . GLU A 1 74 ? -12.972 14.965 0.888 1.00 96.81 74 GLU A O 1
ATOM 579 N N . THR A 1 75 ? -10.875 15.020 0.100 1.00 96.81 75 THR A N 1
ATOM 580 C CA . THR A 1 75 ? -11.175 14.244 -1.117 1.00 96.81 75 THR A CA 1
ATOM 581 C C . THR A 1 75 ? -11.665 12.836 -0.770 1.00 96.81 75 THR A C 1
ATOM 583 O O . THR A 1 75 ? -12.660 12.370 -1.321 1.00 96.81 75 THR A O 1
ATOM 586 N N . CYS A 1 76 ? -10.990 12.142 0.153 1.00 96.00 76 CYS A N 1
ATOM 587 C CA . CYS A 1 76 ? -11.416 10.812 0.595 1.00 96.00 76 CYS A CA 1
ATOM 588 C C . CYS A 1 76 ? -12.796 10.854 1.265 1.00 96.00 76 CYS A C 1
ATOM 590 O O . CYS A 1 76 ? -13.612 9.961 1.038 1.00 96.00 76 CYS A O 1
ATOM 592 N N . TRP A 1 77 ? -13.064 11.893 2.060 1.00 97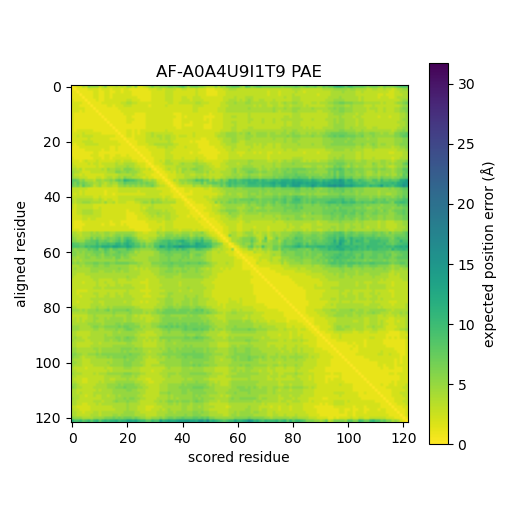.00 77 TRP A N 1
ATOM 593 C CA . TRP A 1 77 ? -14.360 12.094 2.700 1.00 97.00 77 TRP A CA 1
ATOM 594 C C . TRP A 1 77 ? -15.481 12.311 1.680 1.00 97.00 77 TRP A C 1
ATOM 596 O O . TRP A 1 77 ? -16.521 11.663 1.768 1.00 97.00 77 TRP A O 1
ATOM 606 N N . GLU A 1 78 ? -15.265 13.160 0.674 1.00 98.12 78 GLU A N 1
ATOM 607 C CA . GLU A 1 78 ? -16.231 13.386 -0.408 1.00 98.12 78 GLU A CA 1
ATOM 608 C C . GLU A 1 78 ? -16.532 12.104 -1.194 1.00 98.12 78 GLU A C 1
ATOM 610 O O . GLU A 1 78 ? -17.695 11.814 -1.482 1.00 98.12 78 GLU A O 1
ATOM 615 N N . LEU A 1 79 ? -15.504 11.312 -1.516 1.00 98.06 79 LEU A N 1
ATOM 616 C CA . LEU A 1 79 ? -15.677 10.033 -2.210 1.00 98.06 79 LEU A CA 1
ATOM 617 C C . LEU A 1 79 ? -16.490 9.031 -1.378 1.00 98.06 79 LEU A C 1
ATOM 619 O O . LEU A 1 79 ? -17.323 8.316 -1.935 1.00 98.06 79 LEU A O 1
ATOM 623 N N . LEU A 1 80 ? -16.281 9.001 -0.059 1.00 96.88 80 LEU A N 1
ATOM 624 C CA . LEU A 1 80 ? -17.059 8.171 0.861 1.00 96.88 80 LEU A CA 1
ATOM 625 C C . LEU A 1 80 ? -18.521 8.640 0.941 1.00 96.88 80 LEU A C 1
ATOM 627 O O . LEU A 1 80 ? -19.434 7.846 0.739 1.00 96.88 80 LEU A O 1
ATOM 631 N N . MET A 1 81 ? -18.754 9.934 1.184 1.00 97.31 81 MET A N 1
ATOM 632 C CA . MET A 1 81 ? -20.104 10.496 1.352 1.00 97.31 81 MET A CA 1
ATOM 633 C C . MET A 1 81 ? -20.958 10.404 0.086 1.00 97.31 81 MET A C 1
ATOM 635 O O . MET A 1 81 ? -22.173 10.240 0.174 1.00 97.31 81 MET A O 1
ATOM 639 N N . ASN A 1 82 ? -20.332 10.474 -1.088 1.00 97.44 82 ASN A N 1
ATOM 640 C CA . ASN A 1 82 ? -21.026 10.366 -2.371 1.00 97.44 82 ASN A C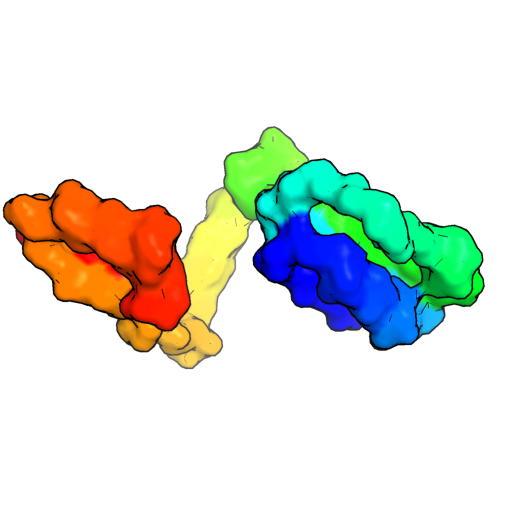A 1
ATOM 641 C C . ASN A 1 82 ? -21.138 8.916 -2.880 1.00 97.44 82 ASN A C 1
ATOM 643 O O . ASN A 1 82 ? -21.572 8.704 -4.011 1.00 97.44 82 ASN A O 1
ATOM 647 N N . GLY A 1 83 ? -20.737 7.921 -2.079 1.00 96.25 83 GLY A N 1
ATOM 648 C CA . GLY A 1 83 ? -20.876 6.500 -2.408 1.00 96.25 83 GLY A CA 1
ATOM 649 C C . GLY A 1 83 ? -19.908 5.976 -3.475 1.00 96.25 83 GLY A C 1
ATOM 650 O O . GLY A 1 83 ? -20.096 4.868 -3.970 1.00 96.25 83 GLY A O 1
ATOM 651 N N . TYR A 1 84 ? -18.864 6.733 -3.833 1.00 97.56 84 TYR A N 1
ATOM 652 C CA . TYR A 1 84 ? -17.800 6.246 -4.726 1.00 97.56 84 TYR A CA 1
ATOM 653 C C . TYR A 1 84 ? -16.886 5.228 -4.038 1.00 97.56 84 TYR A C 1
ATOM 655 O O . TYR A 1 84 ? -16.266 4.405 -4.712 1.00 97.56 84 TYR A O 1
ATOM 663 N N . LEU A 1 85 ? -16.788 5.290 -2.708 1.00 96.38 85 LEU A N 1
ATOM 664 C CA . LEU A 1 85 ? -16.089 4.310 -1.885 1.00 96.38 85 LEU A CA 1
ATOM 665 C C . LEU A 1 85 ? -17.091 3.635 -0.949 1.00 96.38 85 LEU A C 1
ATOM 667 O O . LEU A 1 85 ? -17.728 4.309 -0.144 1.00 96.38 85 LEU A O 1
ATOM 671 N N . ASN A 1 86 ? -17.192 2.309 -1.034 1.00 94.69 86 ASN A N 1
ATOM 672 C CA . ASN A 1 86 ? -17.831 1.493 -0.008 1.00 94.69 86 ASN A CA 1
ATOM 673 C C . ASN A 1 86 ? -16.737 0.863 0.862 1.00 94.69 86 ASN A C 1
ATOM 675 O O . ASN A 1 86 ? -15.910 0.101 0.362 1.00 94.69 86 ASN A O 1
ATOM 679 N N . CYS A 1 87 ? -16.735 1.206 2.149 1.00 93.31 87 CYS A N 1
ATOM 680 C CA . CYS A 1 87 ? -15.763 0.726 3.129 1.00 93.31 87 CYS A CA 1
ATOM 681 C C . CYS A 1 87 ? -16.420 -0.079 4.263 1.00 93.31 87 CYS A C 1
ATOM 683 O O . CYS A 1 87 ? -15.772 -0.277 5.289 1.00 93.31 87 CYS A O 1
ATOM 685 N N . GLU A 1 88 ? -17.678 -0.512 4.117 1.00 91.25 88 GLU A N 1
ATOM 686 C CA . GLU A 1 88 ? -18.405 -1.249 5.166 1.00 91.25 88 GLU A CA 1
ATOM 687 C C . GLU A 1 88 ? -17.671 -2.537 5.567 1.00 91.25 88 GLU A C 1
ATOM 689 O O . GLU A 1 88 ? -17.415 -2.752 6.748 1.00 91.25 88 GLU A O 1
ATOM 694 N N . ASP A 1 89 ? -17.209 -3.314 4.584 1.00 92.50 89 ASP A N 1
ATOM 695 C CA . ASP A 1 89 ? -16.481 -4.573 4.810 1.00 92.50 89 ASP A CA 1
ATOM 696 C C . ASP A 1 89 ? -14.988 -4.373 5.132 1.00 92.50 89 ASP A C 1
ATOM 698 O O . ASP A 1 89 ? -14.251 -5.336 5.341 1.00 92.50 89 ASP A O 1
ATOM 702 N N . LEU A 1 90 ? -14.495 -3.128 5.141 1.00 94.75 90 LEU A N 1
ATOM 703 C CA . LEU A 1 90 ? -13.081 -2.860 5.416 1.00 94.75 90 LEU A CA 1
ATOM 704 C C . LEU A 1 90 ? -12.750 -3.101 6.892 1.00 94.75 90 LEU A C 1
ATOM 706 O O . LEU A 1 90 ? -11.641 -3.534 7.207 1.00 94.75 90 LEU A O 1
ATOM 710 N N . ILE A 1 91 ? -13.685 -2.770 7.788 1.00 95.69 91 ILE A N 1
ATOM 711 C CA . ILE A 1 91 ? -13.500 -2.875 9.236 1.00 95.69 91 ILE A CA 1
ATOM 712 C C . ILE A 1 91 ? -13.986 -4.245 9.705 1.00 95.69 91 ILE A C 1
ATOM 714 O O . ILE A 1 91 ? -15.134 -4.412 10.104 1.00 95.69 91 ILE A O 1
ATOM 718 N N . ASP A 1 92 ? -13.081 -5.215 9.669 1.00 95.75 92 ASP A N 1
ATOM 719 C CA . ASP A 1 92 ? -13.354 -6.600 10.036 1.00 95.75 92 ASP A CA 1
ATOM 720 C C . ASP A 1 92 ? -12.104 -7.244 10.677 1.00 95.75 92 ASP A C 1
ATOM 722 O O . ASP A 1 92 ? -11.022 -7.181 10.070 1.00 95.75 92 ASP A O 1
ATOM 726 N N . PRO A 1 93 ? -12.197 -7.818 11.901 1.00 96.25 93 PRO A N 1
ATOM 727 C CA . PRO A 1 93 ? -13.381 -7.894 12.770 1.00 96.25 93 PRO A CA 1
ATOM 728 C C . PRO A 1 93 ? -13.599 -6.650 13.643 1.00 96.25 93 PRO A C 1
ATOM 730 O O . PRO A 1 93 ? -12.652 -5.957 14.025 1.00 96.25 93 PRO A O 1
ATOM 733 N N . VAL A 1 94 ? -14.851 -6.417 14.051 1.00 97.00 94 VAL A N 1
ATOM 734 C CA . VAL A 1 94 ? -15.205 -5.446 15.102 1.00 97.00 94 VAL A CA 1
ATOM 735 C C . VAL A 1 94 ? -15.283 -6.156 16.454 1.00 97.00 94 VAL A C 1
ATOM 737 O O . VAL A 1 94 ? -16.083 -7.071 16.642 1.00 97.00 94 VAL A O 1
ATOM 740 N N . VAL A 1 95 ? -14.461 -5.726 17.412 1.00 97.12 95 VAL A N 1
ATOM 741 C CA . VAL A 1 95 ? -14.377 -6.315 18.759 1.00 97.12 95 VAL A CA 1
ATOM 742 C C . VAL A 1 95 ? -14.774 -5.308 19.835 1.00 97.12 95 VAL A C 1
ATOM 744 O O . VAL A 1 95 ? -14.802 -4.101 19.601 1.00 97.12 95 VAL A O 1
ATOM 747 N N . THR A 1 96 ? -15.078 -5.782 21.042 1.00 97.88 96 THR A N 1
ATOM 748 C CA . THR A 1 96 ? -15.368 -4.884 22.172 1.00 97.88 96 THR A CA 1
ATOM 749 C C . THR A 1 96 ? -14.083 -4.313 22.763 1.00 97.88 96 THR A C 1
ATOM 751 O O . THR A 1 96 ? -13.026 -4.947 22.688 1.00 97.88 96 THR A O 1
ATOM 754 N N . PHE A 1 97 ? -14.172 -3.148 23.410 1.00 97.88 97 PHE A N 1
ATOM 755 C CA . PHE A 1 97 ? -13.029 -2.560 24.112 1.00 97.88 97 PHE A CA 1
ATOM 756 C C . PHE A 1 97 ? -12.385 -3.534 25.114 1.00 97.88 97 PHE A C 1
ATOM 758 O O . PHE A 1 97 ? -11.161 -3.666 25.136 1.00 97.88 97 PHE A O 1
ATOM 765 N N . THR A 1 98 ? -13.198 -4.276 25.876 1.00 98.12 98 THR A N 1
ATOM 766 C CA . THR A 1 98 ? -12.733 -5.250 26.878 1.00 98.12 98 THR A CA 1
ATOM 767 C C . THR A 1 98 ? -11.848 -6.341 26.283 1.00 98.12 98 THR A C 1
ATOM 769 O O . THR A 1 98 ? -10.876 -6.726 26.916 1.00 98.12 98 THR A O 1
ATOM 772 N N . THR A 1 99 ? -12.156 -6.816 25.075 1.00 97.5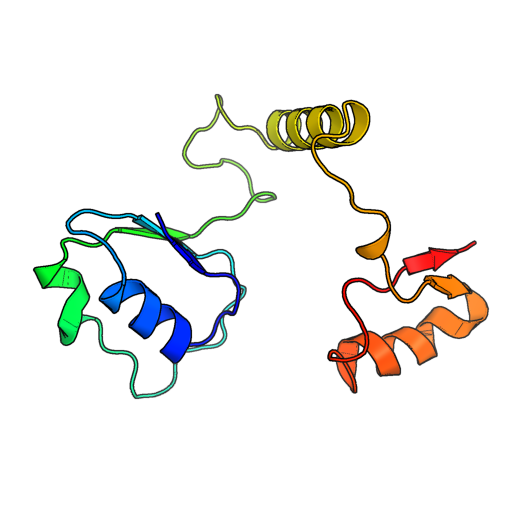0 99 THR A N 1
ATOM 773 C CA . THR A 1 99 ? -11.410 -7.895 24.404 1.00 97.50 99 THR A CA 1
ATOM 774 C C . THR A 1 99 ? -10.344 -7.380 23.438 1.00 97.50 99 THR A C 1
ATOM 776 O O . THR A 1 99 ? -9.748 -8.167 22.701 1.00 97.50 99 THR A O 1
ATOM 779 N N . SER A 1 100 ? -10.155 -6.059 23.342 1.00 97.44 100 SER A N 1
ATOM 780 C CA . SER A 1 100 ? -9.263 -5.453 22.350 1.00 97.44 100 SER A CA 1
ATOM 781 C C . SER A 1 100 ? -7.787 -5.861 22.492 1.00 97.44 100 SER A C 1
ATOM 783 O O . SER A 1 100 ? -7.170 -6.073 21.445 1.00 97.44 100 SER A O 1
ATOM 785 N N . PRO A 1 101 ? -7.210 -6.064 23.698 1.00 97.62 101 PRO A N 1
ATOM 786 C CA . PRO A 1 101 ? -5.822 -6.512 23.820 1.00 97.62 101 PRO A CA 1
ATOM 787 C C . PRO A 1 101 ? -5.604 -7.915 23.241 1.00 97.62 101 PRO A C 1
ATOM 789 O O . PRO A 1 101 ? -4.714 -8.112 22.411 1.00 97.62 101 PRO A O 1
ATOM 792 N N . GLU A 1 102 ? -6.445 -8.882 23.617 1.00 98.00 102 GLU A N 1
ATOM 793 C CA . GLU A 1 102 ? -6.348 -10.261 23.125 1.00 98.00 102 GLU A CA 1
ATOM 794 C C . GLU A 1 102 ? -6.669 -10.335 21.630 1.00 98.00 102 GLU A C 1
ATOM 796 O O . GLU A 1 102 ? -6.029 -11.070 20.875 1.00 98.00 102 GLU A O 1
ATOM 801 N N . SER A 1 103 ? -7.639 -9.534 21.185 1.00 97.81 103 SER A N 1
ATOM 802 C CA . SER A 1 103 ? -8.014 -9.443 19.774 1.00 97.81 103 SER A CA 1
ATOM 803 C C . SER A 1 103 ? -6.884 -8.871 18.925 1.00 97.81 103 SER A C 1
ATOM 805 O O . SER A 1 103 ? -6.648 -9.379 17.835 1.00 97.81 103 SER A O 1
ATOM 807 N N . TYR A 1 104 ? -6.139 -7.879 19.422 1.00 97.75 104 TYR A N 1
ATOM 808 C CA . TYR A 1 104 ? -4.977 -7.343 18.716 1.00 97.75 104 TYR A CA 1
ATOM 809 C C . TYR A 1 104 ? -3.907 -8.422 18.512 1.00 97.75 104 TYR A C 1
ATOM 811 O O . TYR A 1 104 ? -3.442 -8.628 17.392 1.00 97.75 104 TYR A O 1
ATOM 819 N N . MET A 1 105 ? -3.558 -9.160 19.573 1.00 98.00 105 MET A N 1
ATOM 820 C CA . MET A 1 105 ? -2.584 -10.256 19.475 1.00 98.00 105 MET A CA 1
ATOM 821 C C . MET A 1 105 ? -3.020 -11.305 18.450 1.00 98.00 105 MET A C 1
ATOM 823 O O . MET A 1 105 ? -2.220 -11.739 17.624 1.00 98.00 105 MET A O 1
ATOM 827 N N . LYS A 1 106 ? -4.301 -11.682 18.467 1.00 98.00 106 LYS A N 1
ATOM 828 C CA . LYS A 1 106 ? -4.835 -12.679 17.541 1.00 98.00 106 LYS A CA 1
ATOM 829 C C . LYS A 1 106 ? -4.885 -12.164 16.101 1.00 98.00 106 LYS A C 1
ATOM 831 O O . LYS A 1 106 ? -4.313 -12.794 15.228 1.00 98.00 106 LYS A O 1
ATOM 836 N N . TYR A 1 107 ? -5.574 -11.054 15.850 1.00 97.88 107 TYR A N 1
ATOM 837 C CA . TYR A 1 107 ? -5.961 -10.610 14.505 1.00 97.88 107 TYR A CA 1
ATOM 838 C C . TYR A 1 107 ? -4.944 -9.694 13.818 1.00 97.88 107 TYR A C 1
ATOM 840 O O . TYR A 1 107 ? -5.080 -9.442 12.626 1.00 97.88 107 TYR A O 1
ATOM 848 N N . VAL A 1 108 ? -3.963 -9.147 14.541 1.00 96.06 108 VAL A N 1
ATOM 849 C CA . VAL A 1 108 ? -2.965 -8.224 13.967 1.00 96.06 108 VAL A CA 1
ATOM 850 C C . VAL A 1 108 ? -1.565 -8.830 13.970 1.00 96.06 108 VAL A C 1
ATOM 852 O O . VAL A 1 108 ? -0.828 -8.641 13.008 1.00 96.06 108 VAL A O 1
ATOM 855 N N . ASP A 1 109 ? -1.196 -9.549 15.031 1.00 96.88 109 ASP A N 1
ATOM 856 C CA . ASP A 1 109 ? 0.159 -10.089 15.194 1.00 96.88 109 ASP A CA 1
ATOM 857 C C . ASP A 1 109 ? 0.272 -11.552 14.733 1.00 96.88 109 ASP A C 1
ATOM 859 O O . ASP A 1 109 ? 1.069 -11.868 13.852 1.00 96.88 109 ASP A O 1
ATOM 863 N N . GLN A 1 110 ? -0.546 -12.449 15.295 1.00 97.94 110 GLN A N 1
ATOM 864 C CA . GLN A 1 110 ? -0.383 -13.898 15.106 1.00 97.94 110 GLN A CA 1
ATOM 865 C C . GLN A 1 110 ? -1.116 -14.454 13.882 1.00 97.94 110 GLN A C 1
ATOM 867 O O . GLN A 1 110 ? -0.571 -15.310 13.187 1.00 97.94 110 GLN A O 1
ATOM 872 N N . HIS A 1 111 ? -2.333 -13.970 13.629 1.00 97.38 111 HIS A N 1
ATOM 873 C CA . HIS A 1 111 ? -3.197 -14.392 12.525 1.00 97.38 111 HIS A CA 1
ATOM 874 C C . HIS A 1 111 ? -3.697 -13.189 11.710 1.00 97.38 111 HIS A C 1
ATOM 876 O O . HIS A 1 111 ? -4.908 -12.937 11.656 1.00 97.38 111 HIS A O 1
ATOM 882 N N . PRO A 1 112 ? -2.787 -12.406 11.094 1.00 94.94 112 PRO A N 1
ATOM 883 C CA . PRO A 1 112 ? -3.160 -11.246 10.287 1.00 94.94 112 PRO A CA 1
ATOM 884 C C . PRO A 1 112 ? -4.031 -11.607 9.074 1.00 94.94 112 PRO A C 1
ATOM 886 O O . PRO A 1 112 ? -4.756 -10.759 8.573 1.00 94.94 112 PRO A O 1
ATOM 889 N N . GLU A 1 113 ? -4.013 -12.858 8.611 1.00 97.00 113 GLU A N 1
ATOM 890 C CA . GLU A 1 113 ? -4.881 -13.364 7.541 1.00 97.00 113 GLU A CA 1
ATOM 891 C C . GLU A 1 113 ? -6.376 -13.390 7.901 1.00 97.00 113 GLU A C 1
ATOM 893 O O . GLU A 1 113 ? -7.214 -13.501 7.009 1.00 97.00 113 GLU A O 1
ATOM 898 N N . LEU A 1 114 ? -6.716 -13.297 9.191 1.00 96.69 114 LEU A N 1
ATOM 899 C CA . LEU A 1 114 ? -8.098 -13.285 9.684 1.00 96.69 114 LEU A CA 1
ATOM 900 C C . LEU A 1 114 ? -8.682 -11.868 9.807 1.00 96.69 114 LEU A C 1
ATOM 902 O O . LEU A 1 114 ? -9.734 -11.700 10.418 1.00 96.69 114 LEU A O 1
ATOM 906 N N . SER A 1 115 ? -7.980 -10.845 9.320 1.00 96.38 115 SER A N 1
ATOM 907 C CA . SER A 1 115 ? -8.324 -9.442 9.549 1.00 96.38 115 SER A CA 1
ATOM 908 C C . SER A 1 115 ? -7.923 -8.578 8.367 1.00 96.38 115 SER A C 1
ATOM 910 O O . SER A 1 115 ? -6.846 -8.738 7.795 1.00 96.38 115 SER A O 1
ATOM 912 N N . ILE A 1 116 ? 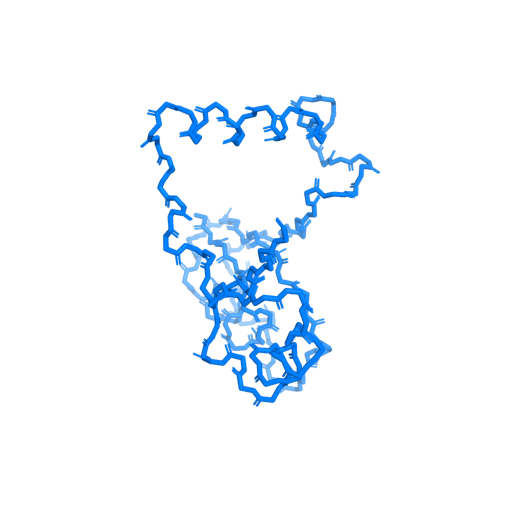-8.773 -7.610 8.034 1.00 95.44 116 ILE A N 1
ATOM 913 C CA . ILE A 1 116 ? -8.416 -6.533 7.102 1.00 95.44 116 ILE A CA 1
ATOM 914 C C . ILE A 1 116 ? -8.036 -5.292 7.911 1.00 95.44 116 ILE A C 1
ATOM 916 O O . ILE A 1 116 ? -6.941 -4.736 7.770 1.00 95.44 116 ILE A O 1
ATOM 920 N N . LYS A 1 117 ? -8.939 -4.871 8.801 1.00 96.06 117 LYS A N 1
ATOM 921 C CA . LYS A 1 117 ? -8.738 -3.765 9.735 1.00 96.06 117 LYS A CA 1
ATOM 922 C C . LYS A 1 117 ? -9.579 -4.008 10.982 1.00 96.06 117 LYS A C 1
ATOM 924 O O . LYS A 1 117 ? -10.766 -3.707 11.000 1.00 96.06 117 LYS A O 1
ATOM 929 N N . MET A 1 118 ? -8.942 -4.476 12.053 1.00 97.06 118 MET A N 1
ATOM 930 C CA . MET A 1 118 ? -9.622 -4.653 13.336 1.00 97.06 118 MET A CA 1
ATOM 931 C C . MET A 1 118 ? -10.214 -3.322 13.834 1.00 97.06 118 MET A C 1
ATOM 933 O O . MET A 1 118 ? -9.488 -2.337 14.014 1.00 97.06 118 MET A O 1
ATOM 937 N N . GLY A 1 119 ? -11.526 -3.311 14.067 1.00 96.38 119 GLY A N 1
ATOM 938 C CA . GLY A 1 119 ? -12.267 -2.213 14.684 1.00 96.38 119 GLY A CA 1
ATOM 939 C C . GLY A 1 119 ? -12.542 -2.478 16.162 1.00 96.38 119 GLY A C 1
ATOM 940 O O . GLY A 1 119 ? -12.629 -3.627 16.589 1.00 96.38 119 GLY A O 1
ATOM 941 N N . VAL A 1 120 ? -12.707 -1.417 16.952 1.00 97.31 120 VAL A N 1
ATOM 942 C CA . VAL A 1 120 ? -13.097 -1.513 18.366 1.00 97.31 120 VAL A CA 1
ATOM 943 C C . VAL A 1 120 ? -14.357 -0.689 18.589 1.00 97.31 120 VAL A C 1
ATOM 945 O O . VAL A 1 120 ? -14.360 0.506 18.298 1.00 97.31 120 VAL A O 1
ATOM 948 N N . THR A 1 121 ? -15.407 -1.318 19.115 1.00 96.31 121 THR A N 1
ATOM 949 C CA . THR A 1 121 ? -16.631 -0.631 19.552 1.00 96.31 121 THR A CA 1
ATOM 950 C C . THR A 1 121 ? -16.559 -0.313 21.045 1.00 96.31 121 THR A C 1
ATOM 952 O O . THR A 1 121 ? -16.080 -1.134 21.840 1.00 96.31 121 THR A O 1
ATOM 955 N N . PHE A 1 122 ? -17.032 0.876 21.419 1.00 91.69 122 PHE A N 1
ATOM 956 C CA . PHE A 1 122 ? -17.042 1.404 22.784 1.00 91.69 122 PHE A CA 1
ATOM 957 C C . PHE A 1 122 ? -18.283 2.261 23.038 1.00 91.69 122 PHE A C 1
ATOM 959 O O . PHE A 1 122 ? -18.854 2.774 22.049 1.00 91.69 122 PHE A O 1
#

Nearest PDB structures (foldseek):
  5tnx-assembly1_A  TM=7.725E-01  e=2.475E-02  Burkholderia ambifaria MC40-6
  1f8f-assembly1_A  TM=7.458E-01  e=1.777E-02  Acinetobacter calcoaceticus
  4dup-assembly1_B  TM=6.968E-01  e=8.724E-02  Rhizobium etli CFN 42
  4dup-assembly1_A  TM=6.492E-01  e=8.165E-02  Rhizobium etli CFN 42
  8j6e-assembly1_A  TM=6.130E-01  e=1.510E+00  Leishmania donovani

Foldseek 3Di:
DAEAAPQALVSVQVCLVPAAACGEYEDAYPHDPYDPDRDCPPRCVVSVYHYHDDDLPDPDDPPPPVRDNVVVVVVVVVCVVVVVDDCPVQAPDEEEPVCVVVCCCCCPPPCVVRHNHHHYDD

Mean predicted aligned error: 3.97 Å

Sequence (122 aa):
MIIETSGFADALQSALRGLAYGGTISYVAFAKPFAAGFNLGREAHFNNAKIVFSRACSEPNPDYPRWSRKRIEETCWELLMNGYLNCEDLIDPVVTFTTSPESYMKYVDQHPELSIKMGVTF

pLDDT: mean 93.97, std 4.15, range [78.75, 98.12]

Organism: NCBI:txid83655